Protein AF-A0A7X8IMN9-F1 (afdb_monomer_lite)

Sequence (110 aa):
MFNEENTVEEMIIKTLVNNDWKYIKAEDLPRQYSDVMVEPFVKEALIRLNPEIAEEPSRADEVIYKLRTLILSAQSHNIITQNETFKKLVFEENSFPFGKGGRMIPIRFF

Foldseek 3Di:
DDDVVVVVVVVVVVVVVVVVDDDDDPVRQCDDPPQPDSLVVQLVLQLVQDVLCVVPSVVSVVLVVVLRVLSVPDDPVPVVVSVVVNCCCQPPVQWFLSDPPRDTDHGDRD

pLDDT: mean 93.63, std 8.81, range [47.53, 98.56]

Secondary structure (DSSP, 8-state):
---HHHHHHHHHHHHHHTTT-----GGGSSS-TT-SS-HHHHHHHHHHH-HHHHHSTTHHHHHHHHHHHHHHT--GGGHHHHHHHHHIIIIIS-EEEEETTTEEEEPP--

Structure (mmCIF, N/CA/C/O backbone):
data_AF-A0A7X8IMN9-F1
#
_entry.id   AF-A0A7X8IMN9-F1
#
loop_
_atom_site.group_PDB
_atom_site.id
_atom_site.type_symbol
_atom_site.label_atom_id
_atom_site.label_alt_id
_atom_site.label_comp_id
_atom_site.label_asym_id
_atom_site.label_entity_id
_atom_site.label_seq_id
_atom_site.pdbx_PDB_ins_code
_atom_site.Cartn_x
_atom_site.Cartn_y
_atom_site.Cartn_z
_atom_site.occupancy
_atom_site.B_iso_or_equiv
_atom_site.auth_seq_id
_atom_site.auth_comp_id
_atom_site.auth_asym_id
_atom_site.auth_atom_id
_atom_site.pdbx_PDB_model_num
ATOM 1 N N . MET A 1 1 ? 15.505 -6.015 -31.359 1.00 50.53 1 MET A N 1
ATOM 2 C CA . MET A 1 1 ? 16.887 -5.492 -31.408 1.00 50.53 1 MET A CA 1
ATOM 3 C C . MET A 1 1 ? 17.576 -6.014 -30.157 1.00 50.53 1 MET A C 1
ATOM 5 O O . MET A 1 1 ? 17.016 -5.821 -29.089 1.00 50.53 1 MET A O 1
ATOM 9 N N . PHE A 1 2 ? 18.665 -6.777 -30.277 1.00 47.53 2 PHE A N 1
ATOM 10 C CA . PHE A 1 2 ? 19.405 -7.292 -29.115 1.00 47.53 2 PHE A CA 1
ATOM 11 C C . PHE A 1 2 ? 20.157 -6.135 -28.439 1.00 47.53 2 PHE A C 1
ATOM 13 O O . PHE A 1 2 ? 20.881 -5.416 -29.125 1.00 47.53 2 PHE A O 1
ATOM 20 N N . ASN A 1 3 ? 19.996 -5.960 -27.128 1.00 66.62 3 ASN A N 1
ATOM 21 C CA . ASN A 1 3 ? 20.890 -5.169 -26.279 1.00 66.62 3 ASN A CA 1
ATOM 22 C C . ASN A 1 3 ? 21.129 -5.947 -24.969 1.00 66.62 3 ASN A C 1
ATOM 24 O O . ASN A 1 3 ? 20.317 -6.792 -24.591 1.00 66.62 3 ASN A O 1
ATOM 28 N N . GLU A 1 4 ? 22.265 -5.713 -24.309 1.00 62.53 4 GLU A N 1
ATOM 29 C CA . GLU A 1 4 ? 22.649 -6.466 -23.105 1.00 62.53 4 GLU A CA 1
ATOM 30 C C . GLU A 1 4 ? 21.663 -6.247 -21.943 1.00 62.53 4 GLU A C 1
ATOM 32 O O . GLU A 1 4 ? 21.369 -7.196 -21.213 1.00 62.53 4 GLU A O 1
ATOM 37 N N . GLU A 1 5 ? 21.081 -5.047 -21.841 1.00 62.50 5 GLU A N 1
ATOM 38 C CA . GLU A 1 5 ? 20.078 -4.673 -20.833 1.00 62.50 5 GLU A CA 1
ATOM 39 C C . GLU A 1 5 ? 18.810 -5.540 -20.903 1.00 62.50 5 GLU A C 1
ATOM 41 O O . GLU A 1 5 ? 18.404 -6.084 -19.874 1.00 62.50 5 GLU A O 1
ATOM 46 N N . ASN A 1 6 ? 18.248 -5.779 -22.099 1.00 67.38 6 ASN A N 1
ATOM 47 C CA . ASN A 1 6 ? 17.087 -6.664 -22.266 1.00 67.38 6 ASN A CA 1
ATOM 48 C C . ASN A 1 6 ? 17.417 -8.098 -21.826 1.00 67.38 6 ASN A C 1
ATOM 50 O O . ASN A 1 6 ? 16.573 -8.788 -21.262 1.00 67.38 6 ASN A O 1
ATOM 54 N N . THR A 1 7 ? 18.655 -8.558 -22.033 1.00 82.25 7 THR A N 1
ATOM 55 C CA . THR A 1 7 ? 19.078 -9.907 -21.618 1.00 82.25 7 THR A CA 1
ATOM 56 C C . THR A 1 7 ? 19.127 -10.070 -20.100 1.00 82.25 7 THR A C 1
ATOM 58 O O . THR A 1 7 ? 18.736 -11.122 -19.592 1.00 82.25 7 THR A O 1
ATOM 61 N N . VAL A 1 8 ? 19.595 -9.053 -19.366 1.00 89.75 8 VAL A N 1
ATOM 62 C CA . VAL A 1 8 ? 19.648 -9.097 -17.895 1.00 89.75 8 VAL A CA 1
ATOM 63 C C . VAL A 1 8 ? 18.247 -8.972 -17.302 1.00 89.75 8 VAL A C 1
ATOM 65 O O . VAL A 1 8 ? 17.897 -9.754 -16.417 1.00 89.75 8 VAL A O 1
ATOM 68 N N . GLU A 1 9 ? 17.428 -8.049 -17.814 1.00 90.38 9 GLU A N 1
ATOM 69 C CA . GLU A 1 9 ? 16.033 -7.899 -17.388 1.00 90.38 9 GLU A CA 1
ATOM 70 C C . GLU A 1 9 ? 15.255 -9.206 -17.591 1.00 90.38 9 GLU A C 1
ATOM 72 O O . GLU A 1 9 ? 14.645 -9.722 -16.651 1.00 90.38 9 GLU A O 1
ATOM 77 N N . GLU A 1 10 ? 15.343 -9.808 -18.780 1.00 91.00 10 GLU A N 1
ATOM 78 C CA . GLU A 1 10 ? 14.697 -11.087 -19.067 1.00 91.00 10 GLU A CA 1
ATOM 79 C C . GLU A 1 10 ? 15.174 -12.207 -18.138 1.00 91.00 10 GLU A C 1
ATOM 81 O O . GLU A 1 10 ? 14.368 -13.044 -17.725 1.00 91.00 10 GLU A O 1
ATOM 86 N N . MET A 1 11 ? 16.469 -12.250 -17.811 1.00 94.06 11 MET A N 1
ATOM 87 C CA . MET A 1 11 ? 17.017 -13.239 -16.881 1.00 94.06 11 MET A CA 1
ATOM 88 C C . MET A 1 11 ? 16.433 -13.062 -15.474 1.00 94.06 11 MET A C 1
ATOM 90 O O . MET A 1 11 ? 16.046 -14.052 -14.846 1.00 94.06 11 MET A O 1
ATOM 94 N N . ILE A 1 12 ? 16.330 -11.823 -14.984 1.00 94.75 12 ILE A N 1
ATOM 95 C CA . ILE A 1 12 ? 15.741 -11.515 -13.673 1.00 94.75 12 ILE A CA 1
ATOM 96 C C . ILE A 1 12 ? 14.257 -11.887 -13.660 1.00 94.75 12 ILE A C 1
ATOM 98 O O . ILE A 1 12 ? 13.822 -12.599 -12.754 1.00 94.75 12 ILE A O 1
ATOM 102 N N . ILE A 1 13 ? 13.495 -11.483 -14.682 1.00 95.19 13 ILE A N 1
ATOM 103 C CA . ILE A 1 13 ? 12.069 -11.816 -14.801 1.00 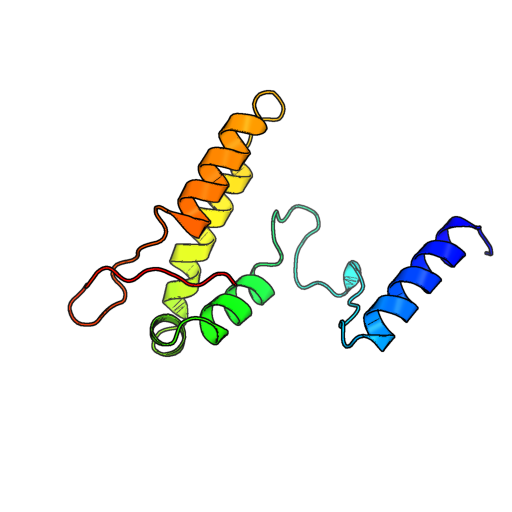95.19 13 ILE A CA 1
ATOM 104 C C . ILE A 1 13 ? 11.880 -13.332 -14.795 1.00 95.19 13 ILE A C 1
ATOM 106 O O . ILE A 1 13 ? 11.100 -13.842 -13.995 1.00 95.19 13 ILE A O 1
ATOM 110 N N . LYS A 1 14 ? 12.621 -14.069 -15.634 1.00 95.94 14 LYS A N 1
ATOM 111 C CA . LYS A 1 14 ? 12.546 -15.539 -15.692 1.00 95.94 14 LYS A CA 1
ATOM 112 C C . LYS A 1 14 ? 12.877 -16.168 -14.339 1.00 95.94 14 LYS A C 1
ATOM 114 O O . LYS A 1 14 ? 12.189 -17.089 -13.914 1.00 95.94 14 LYS A O 1
ATOM 119 N N . THR A 1 15 ? 13.890 -15.653 -13.643 1.00 97.00 15 THR A N 1
ATOM 120 C CA . THR A 1 15 ? 14.276 -16.148 -12.314 1.00 97.00 15 THR A CA 1
ATOM 121 C C . THR A 1 15 ? 13.156 -15.945 -11.295 1.00 97.00 15 THR A C 1
ATOM 123 O O . THR A 1 15 ? 12.817 -16.883 -10.581 1.00 97.00 15 THR A O 1
ATOM 126 N N . LEU A 1 16 ? 12.543 -14.760 -11.246 1.00 97.31 16 LEU A N 1
ATOM 127 C CA . LEU A 1 16 ? 11.441 -14.463 -10.327 1.00 97.31 16 LEU A CA 1
ATOM 128 C C . LEU A 1 16 ? 10.183 -15.275 -10.666 1.00 97.31 16 LEU A C 1
ATOM 130 O O . LEU A 1 16 ? 9.576 -15.852 -9.768 1.00 97.31 16 LEU A O 1
ATOM 134 N N . VAL A 1 17 ? 9.829 -15.390 -11.949 1.00 97.06 17 VAL A N 1
ATOM 135 C CA . VAL A 1 17 ? 8.679 -16.191 -12.407 1.00 97.06 17 VAL A CA 1
ATOM 136 C C . VAL A 1 17 ? 8.847 -17.669 -12.057 1.00 97.06 17 VAL A C 1
ATOM 138 O O . VAL A 1 17 ? 7.895 -18.301 -11.609 1.00 97.06 17 VAL A O 1
ATOM 141 N N . ASN A 1 18 ? 10.065 -18.208 -12.165 1.00 97.31 18 ASN A N 1
ATOM 142 C CA . ASN A 1 18 ? 10.375 -19.572 -11.726 1.00 97.31 18 ASN A CA 1
ATOM 143 C C . ASN A 1 18 ? 10.305 -19.759 -10.196 1.00 97.31 18 ASN A C 1
ATOM 145 O O . ASN A 1 18 ? 10.373 -20.891 -9.728 1.00 97.31 18 ASN A O 1
ATOM 149 N N . ASN A 1 19 ? 10.186 -18.671 -9.428 1.00 97.62 19 ASN A N 1
ATOM 150 C CA . ASN A 1 19 ? 9.977 -18.654 -7.977 1.00 97.62 19 ASN A CA 1
ATOM 151 C C . ASN A 1 19 ? 8.591 -18.077 -7.618 1.00 97.62 19 ASN A C 1
ATOM 153 O O . ASN A 1 19 ? 8.451 -17.358 -6.629 1.00 97.62 19 ASN A O 1
ATOM 157 N N . ASP A 1 20 ? 7.583 -18.351 -8.451 1.00 97.06 20 ASP A N 1
ATOM 158 C CA . ASP A 1 20 ? 6.166 -18.013 -8.241 1.00 97.06 20 ASP A CA 1
ATOM 159 C C . ASP A 1 20 ? 5.822 -16.510 -8.217 1.00 97.06 20 ASP A C 1
ATOM 161 O O . ASP A 1 20 ? 4.712 -16.118 -7.844 1.00 97.06 20 ASP A O 1
ATOM 165 N N . TRP A 1 21 ? 6.727 -15.639 -8.675 1.00 97.00 21 TRP A N 1
ATOM 166 C CA . TRP A 1 21 ? 6.390 -14.232 -8.885 1.00 97.00 21 TRP A CA 1
ATOM 167 C C . TRP A 1 21 ? 5.598 -14.047 -10.176 1.00 97.00 21 TRP A C 1
ATOM 169 O O . TRP A 1 21 ? 5.972 -14.518 -11.249 1.00 97.00 21 TRP A O 1
ATOM 179 N N . LYS A 1 22 ? 4.523 -13.265 -10.105 1.00 95.12 22 LYS A N 1
ATOM 180 C CA . LYS A 1 22 ? 3.773 -12.852 -11.291 1.00 95.12 22 LYS A CA 1
ATOM 181 C C . LYS A 1 22 ? 4.406 -11.604 -11.901 1.00 95.12 22 LYS A C 1
ATOM 183 O O . LYS A 1 22 ? 4.347 -10.529 -11.309 1.00 95.12 22 LYS A O 1
ATOM 188 N N . TYR A 1 23 ? 4.952 -11.731 -13.106 1.00 95.06 23 TYR A N 1
ATOM 189 C CA . TYR A 1 23 ? 5.360 -10.576 -13.904 1.00 95.06 23 TYR A CA 1
ATOM 190 C C . TYR A 1 23 ? 4.142 -9.912 -14.563 1.00 95.06 23 TYR A C 1
ATOM 192 O O . TYR A 1 23 ? 3.276 -10.593 -15.116 1.00 95.06 23 TYR A O 1
ATOM 200 N N . ILE A 1 24 ? 4.080 -8.582 -14.498 1.00 95.06 24 ILE A N 1
ATOM 201 C CA . ILE A 1 24 ? 3.067 -7.745 -15.147 1.00 95.06 24 ILE A CA 1
ATOM 202 C C . ILE A 1 24 ? 3.822 -6.606 -15.826 1.00 95.06 24 ILE A C 1
ATOM 204 O O . ILE A 1 24 ? 4.660 -5.966 -15.186 1.00 95.06 24 ILE A O 1
ATOM 208 N N . LYS A 1 25 ? 3.553 -6.365 -17.110 1.00 93.25 25 LYS A N 1
ATOM 209 C CA . LYS A 1 25 ? 4.199 -5.270 -17.836 1.00 93.25 25 LYS A CA 1
ATOM 210 C C . LYS A 1 25 ? 3.706 -3.920 -17.331 1.00 93.25 25 LYS A C 1
ATOM 212 O O . LYS A 1 25 ? 2.600 -3.819 -16.803 1.00 93.25 25 LYS A O 1
ATOM 217 N N . ALA A 1 26 ? 4.506 -2.874 -17.516 1.00 91.81 26 ALA A N 1
ATOM 218 C CA . ALA A 1 26 ? 4.163 -1.537 -17.039 1.00 91.81 26 ALA A CA 1
ATOM 219 C C . ALA A 1 26 ? 2.840 -1.027 -17.636 1.00 91.81 26 ALA A C 1
ATOM 221 O O . ALA A 1 26 ? 2.042 -0.435 -16.915 1.00 91.81 26 ALA A O 1
ATOM 222 N N . GLU A 1 27 ? 2.601 -1.302 -18.919 1.00 93.38 27 GLU A N 1
ATOM 223 C CA . GLU A 1 27 ? 1.381 -0.964 -19.657 1.00 93.38 27 GLU A CA 1
ATOM 224 C C . GLU A 1 27 ? 0.135 -1.746 -19.211 1.00 93.38 27 GLU A C 1
ATOM 226 O O . GLU A 1 27 ? -0.983 -1.278 -19.417 1.00 93.38 27 GLU A O 1
ATOM 231 N N . ASP A 1 28 ? 0.324 -2.904 -18.571 1.00 95.56 28 ASP A N 1
ATOM 232 C CA . ASP A 1 28 ? -0.756 -3.764 -18.078 1.00 95.56 28 ASP A CA 1
ATOM 233 C C . ASP A 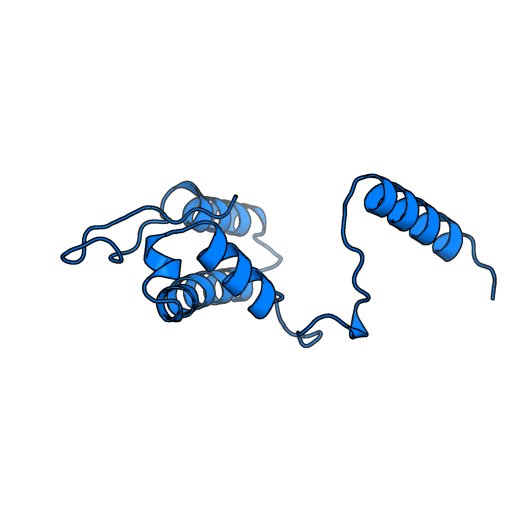1 28 ? -1.097 -3.480 -16.602 1.00 95.56 28 ASP A C 1
ATOM 235 O O . ASP A 1 28 ? -2.044 -4.051 -16.051 1.00 95.56 28 ASP A O 1
ATOM 239 N N . LEU A 1 29 ? -0.328 -2.617 -15.924 1.00 96.38 29 LEU A N 1
ATOM 240 C CA . LEU A 1 29 ? -0.638 -2.203 -14.559 1.00 96.38 29 LEU A CA 1
ATOM 241 C C . LEU A 1 29 ? -1.858 -1.269 -14.564 1.00 96.38 29 LEU A C 1
ATOM 243 O O . LEU A 1 29 ? -1.872 -0.292 -15.312 1.00 96.38 29 LEU A O 1
ATOM 247 N N . PRO A 1 30 ? -2.854 -1.481 -13.683 1.00 96.50 30 PRO A N 1
ATOM 248 C CA . PRO A 1 30 ? -4.038 -0.629 -13.602 1.00 96.50 30 PRO A CA 1
ATOM 249 C C . PRO A 1 30 ? -3.733 0.673 -12.839 1.00 96.50 30 PRO A C 1
ATOM 251 O O . PRO A 1 30 ? -4.305 0.941 -11.783 1.00 96.50 30 PRO A O 1
ATOM 254 N N . ARG A 1 31 ? -2.784 1.462 -13.349 1.00 95.44 31 ARG A N 1
ATOM 255 C CA . ARG A 1 31 ? -2.402 2.782 -12.839 1.00 95.44 31 ARG A CA 1
ATOM 256 C C . ARG A 1 31 ? -1.901 3.677 -13.966 1.00 95.44 31 ARG A C 1
ATOM 258 O O . ARG A 1 31 ? -1.413 3.198 -14.986 1.00 95.44 31 ARG A O 1
ATOM 265 N N . GLN A 1 32 ? -1.946 4.981 -13.753 1.00 95.25 32 GLN A N 1
ATOM 266 C CA . GLN A 1 32 ? -1.237 5.945 -14.581 1.00 95.25 32 GLN A CA 1
ATOM 267 C C . GLN A 1 32 ? 0.236 6.033 -14.163 1.00 95.25 32 GLN A C 1
ATOM 269 O O . GLN A 1 32 ? 0.612 5.739 -13.026 1.00 95.25 32 GLN A O 1
ATOM 274 N N . TYR A 1 33 ? 1.098 6.489 -15.076 1.00 92.00 33 TYR A N 1
ATOM 275 C CA . TYR A 1 33 ? 2.516 6.705 -14.765 1.00 92.00 33 TYR A CA 1
ATOM 276 C C . TYR A 1 33 ? 2.742 7.773 -13.686 1.00 92.00 33 TYR A C 1
ATOM 278 O O . TYR A 1 33 ? 3.756 7.721 -12.995 1.00 92.00 33 TYR A O 1
ATOM 286 N N . SER A 1 34 ? 1.799 8.706 -13.525 1.00 92.25 34 SER A N 1
ATOM 287 C CA . SER A 1 34 ? 1.796 9.725 -12.471 1.00 92.25 34 SER A CA 1
ATOM 288 C C . SER A 1 34 ? 1.343 9.209 -11.106 1.00 92.25 34 SER A C 1
ATOM 290 O O . SER A 1 34 ? 1.548 9.898 -10.108 1.00 92.25 34 SER A O 1
ATOM 292 N N . ASP A 1 35 ? 0.720 8.030 -11.042 1.00 94.50 35 ASP A N 1
ATOM 293 C CA . ASP A 1 35 ? 0.222 7.488 -9.783 1.00 94.50 35 ASP A CA 1
ATOM 294 C C . ASP A 1 35 ? 1.383 6.980 -8.930 1.00 94.50 35 ASP A C 1
ATOM 296 O O . ASP A 1 35 ? 2.267 6.257 -9.399 1.00 94.50 35 ASP A O 1
ATOM 300 N N . VAL A 1 36 ? 1.343 7.318 -7.643 1.00 94.25 36 VAL A N 1
ATOM 301 C CA . VAL A 1 36 ? 2.379 6.946 -6.668 1.00 94.25 36 VAL A CA 1
ATOM 302 C C . VAL A 1 36 ? 2.313 5.479 -6.235 1.00 94.25 36 VAL A C 1
ATOM 304 O O . VAL A 1 36 ? 3.242 4.977 -5.608 1.00 94.25 36 VAL A O 1
ATOM 307 N N . MET A 1 37 ? 1.217 4.783 -6.546 1.00 96.12 37 MET A N 1
ATOM 308 C CA . MET A 1 37 ? 0.996 3.378 -6.208 1.00 96.12 37 MET A CA 1
ATOM 309 C C . MET A 1 37 ? -0.002 2.735 -7.181 1.00 96.12 37 MET A C 1
ATOM 311 O O . MET A 1 37 ? -0.819 3.422 -7.789 1.00 96.12 37 MET A O 1
ATOM 315 N N . VAL A 1 38 ? 0.030 1.405 -7.308 1.00 97.38 38 VAL A N 1
ATOM 316 C CA . VAL A 1 38 ? -1.016 0.649 -8.019 1.00 97.38 38 VAL A CA 1
ATOM 317 C C . VAL A 1 38 ? -2.182 0.427 -7.052 1.00 97.38 38 VAL A C 1
ATOM 319 O O . VAL A 1 38 ? -2.291 -0.628 -6.428 1.00 97.38 38 VAL A O 1
ATOM 322 N N . GLU A 1 39 ? -3.025 1.441 -6.863 1.00 97.19 39 GLU A N 1
ATOM 323 C CA . GLU A 1 39 ? -4.082 1.420 -5.839 1.00 97.19 39 GLU A CA 1
ATOM 324 C C . GLU A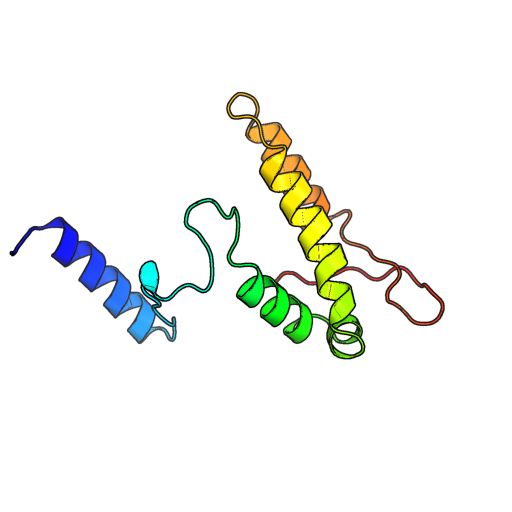 1 39 ? -5.014 0.206 -5.889 1.00 97.19 39 GLU A C 1
ATOM 326 O O . GLU A 1 39 ? -5.299 -0.332 -4.816 1.00 97.19 39 GLU A O 1
ATOM 331 N N . PRO A 1 40 ? -5.440 -0.297 -7.068 1.00 97.38 40 PRO A N 1
ATOM 332 C CA . PRO A 1 40 ? -6.250 -1.511 -7.123 1.00 97.38 40 PRO A CA 1
ATOM 333 C C . PRO A 1 40 ? -5.564 -2.708 -6.451 1.00 97.38 40 PRO A C 1
ATOM 335 O O . PRO A 1 40 ? -6.193 -3.415 -5.668 1.00 97.38 40 PRO A O 1
ATOM 338 N N . PHE A 1 41 ? -4.254 -2.883 -6.655 1.00 97.50 41 PHE A N 1
ATOM 339 C CA . PHE A 1 41 ? -3.500 -3.979 -6.035 1.00 97.50 41 PHE A CA 1
ATOM 340 C C . PHE A 1 41 ? -3.324 -3.773 -4.531 1.00 97.50 41 PHE A C 1
ATOM 342 O O . PHE A 1 41 ? -3.401 -4.731 -3.763 1.00 97.50 41 PHE A O 1
ATOM 349 N N . VAL A 1 42 ? -3.121 -2.527 -4.089 1.00 97.56 42 VAL A N 1
ATOM 350 C CA . VAL A 1 42 ? -3.057 -2.205 -2.656 1.00 97.56 42 VAL A CA 1
ATOM 351 C C . VAL A 1 42 ? -4.399 -2.513 -1.989 1.00 97.56 42 VAL A C 1
ATOM 353 O O . VAL A 1 42 ? -4.422 -3.142 -0.933 1.00 97.56 42 VAL A O 1
ATOM 356 N N . LYS A 1 43 ? -5.520 -2.145 -2.620 1.00 98.38 43 LYS A N 1
ATOM 357 C CA . LYS A 1 43 ? -6.871 -2.431 -2.122 1.00 98.38 43 LYS A CA 1
ATOM 358 C C . LYS A 1 43 ? -7.124 -3.930 -1.999 1.00 98.38 43 LYS A C 1
ATOM 360 O O . LYS A 1 43 ? -7.552 -4.389 -0.941 1.00 98.38 43 LYS A O 1
ATOM 365 N N . GLU A 1 44 ? -6.810 -4.695 -3.041 1.00 98.25 44 GLU A N 1
ATOM 366 C CA . GLU A 1 44 ? -6.923 -6.157 -3.030 1.00 98.25 44 GLU A CA 1
ATOM 367 C C . GLU A 1 44 ? -6.066 -6.792 -1.925 1.00 98.25 44 GLU A C 1
ATOM 369 O O . GLU A 1 44 ? -6.534 -7.675 -1.201 1.00 98.25 44 GLU A O 1
ATOM 374 N N . ALA A 1 45 ? -4.829 -6.321 -1.740 1.00 98.19 45 ALA A N 1
ATOM 375 C CA . ALA A 1 45 ? -3.953 -6.797 -0.674 1.00 98.19 45 ALA A CA 1
ATOM 376 C C . ALA A 1 45 ? -4.507 -6.467 0.720 1.00 98.19 45 ALA A C 1
ATOM 378 O O . ALA A 1 45 ? -4.532 -7.342 1.584 1.00 98.19 45 ALA A O 1
ATOM 379 N N . LEU A 1 46 ? -5.004 -5.246 0.934 1.00 98.50 46 LEU A N 1
ATOM 380 C CA . LEU A 1 46 ? -5.601 -4.829 2.204 1.00 98.50 46 LEU A CA 1
ATOM 381 C C . LEU A 1 46 ? -6.823 -5.674 2.564 1.00 98.50 46 LEU A C 1
ATOM 383 O O . LEU A 1 46 ? -6.918 -6.132 3.701 1.00 98.50 46 LEU A O 1
ATOM 387 N N . ILE A 1 47 ? -7.711 -5.928 1.598 1.00 98.56 47 ILE A N 1
ATOM 388 C CA . ILE A 1 47 ? -8.870 -6.816 1.764 1.00 98.56 47 ILE A CA 1
ATOM 389 C C . ILE A 1 47 ? -8.408 -8.226 2.149 1.00 98.56 47 ILE A C 1
ATOM 391 O O . ILE A 1 47 ? -8.915 -8.807 3.103 1.00 98.56 47 ILE A O 1
ATOM 395 N N . ARG A 1 48 ? -7.414 -8.773 1.440 1.00 98.38 48 ARG A N 1
ATOM 396 C CA . ARG A 1 48 ? -6.903 -10.130 1.681 1.00 98.38 48 ARG A CA 1
ATOM 397 C C . ARG A 1 48 ? -6.257 -10.294 3.059 1.00 98.38 48 ARG A C 1
ATOM 399 O O . ARG A 1 48 ? -6.370 -11.361 3.655 1.00 98.38 48 ARG A O 1
ATOM 406 N N . LEU A 1 49 ? -5.548 -9.276 3.539 1.00 98.19 49 LEU A N 1
ATOM 407 C CA . LEU A 1 49 ? -4.763 -9.346 4.775 1.00 98.19 49 LEU A CA 1
ATOM 408 C C . LEU A 1 49 ? -5.569 -8.992 6.035 1.00 98.19 49 LEU A C 1
ATOM 410 O O . LEU A 1 49 ? -5.136 -9.328 7.137 1.00 98.19 49 LEU A O 1
ATOM 414 N N . ASN A 1 50 ? -6.721 -8.326 5.896 1.00 98.25 50 ASN A N 1
ATOM 415 C CA . ASN A 1 50 ? -7.475 -7.764 7.019 1.00 98.25 50 ASN A CA 1
ATOM 416 C C . ASN A 1 50 ? -8.955 -8.183 6.957 1.00 98.25 50 ASN A C 1
ATOM 418 O O . ASN A 1 50 ? -9.705 -7.616 6.158 1.00 98.25 50 ASN A O 1
ATOM 422 N N . PRO A 1 51 ? -9.414 -9.119 7.812 1.00 97.38 51 PRO A N 1
ATOM 423 C CA . PRO A 1 51 ? -10.804 -9.584 7.826 1.00 97.38 51 PRO A CA 1
ATOM 424 C C . PRO A 1 51 ? -11.832 -8.456 7.958 1.00 97.38 51 PRO A C 1
ATOM 426 O O . PRO A 1 51 ? -12.854 -8.460 7.283 1.00 97.38 51 PRO A O 1
ATOM 429 N N . GLU A 1 52 ? -11.542 -7.442 8.767 1.00 97.75 52 GLU A N 1
ATOM 430 C CA . GLU A 1 52 ? -12.431 -6.303 8.973 1.00 97.75 52 GLU A CA 1
ATOM 431 C C . GLU A 1 52 ? -12.522 -5.398 7.738 1.00 97.75 52 GLU A C 1
ATOM 433 O O . GLU A 1 52 ? -13.540 -4.739 7.540 1.00 97.75 52 GLU A O 1
ATOM 438 N N . ILE A 1 53 ? -11.497 -5.365 6.882 1.00 98.31 53 ILE A N 1
ATOM 439 C CA . ILE A 1 53 ? -11.593 -4.706 5.572 1.00 98.31 53 ILE A CA 1
ATOM 440 C C . ILE A 1 53 ? -12.345 -5.612 4.588 1.00 98.31 53 ILE A C 1
ATOM 442 O O . ILE A 1 53 ? -13.115 -5.108 3.781 1.00 98.31 53 ILE A O 1
ATOM 446 N N . ALA A 1 54 ? -12.189 -6.936 4.665 1.00 98.25 54 ALA A N 1
ATOM 447 C CA . ALA A 1 54 ? -12.959 -7.860 3.831 1.00 98.25 54 ALA A CA 1
ATOM 448 C C . ALA A 1 54 ? -14.474 -7.799 4.101 1.00 98.25 54 ALA A C 1
ATOM 450 O O . ALA A 1 54 ? -15.258 -7.921 3.163 1.00 98.25 54 ALA A O 1
ATOM 451 N N . GLU A 1 55 ? -14.883 -7.574 5.354 1.00 97.56 55 GLU A N 1
ATOM 452 C CA . GLU A 1 55 ? -16.288 -7.356 5.728 1.00 97.56 55 GLU A CA 1
ATOM 453 C C . GLU A 1 55 ? -16.878 -6.074 5.111 1.00 97.56 55 GLU A C 1
ATOM 455 O O . GLU A 1 55 ? -18.054 -6.055 4.761 1.00 97.56 55 GLU A O 1
ATOM 460 N N . GLU A 1 56 ? -16.076 -5.015 4.966 1.00 97.81 56 GLU A N 1
ATOM 461 C CA . GLU A 1 56 ? -16.490 -3.725 4.395 1.00 97.81 56 GLU A CA 1
ATOM 462 C C . GLU A 1 56 ? -15.347 -3.146 3.532 1.00 97.81 56 GLU A C 1
ATOM 464 O O . GLU A 1 56 ? -14.536 -2.348 4.020 1.00 97.81 56 GLU A O 1
ATOM 469 N N . PRO A 1 57 ? -15.250 -3.538 2.242 1.00 98.06 57 PRO A N 1
ATOM 470 C CA . PRO A 1 57 ? -14.115 -3.204 1.372 1.00 98.06 57 PRO A CA 1
ATOM 471 C C . PRO A 1 57 ? -13.857 -1.709 1.161 1.00 98.06 57 PRO A C 1
ATOM 473 O O . PRO A 1 57 ? -12.748 -1.325 0.782 1.00 98.06 57 PRO A O 1
ATOM 476 N N . SER A 1 58 ? -14.853 -0.853 1.408 1.00 97.75 58 SER A N 1
ATOM 477 C CA . SER A 1 58 ? -14.698 0.607 1.361 1.00 97.75 58 SER A CA 1
ATOM 478 C C . SER A 1 58 ? -13.714 1.133 2.418 1.00 97.75 58 SER A C 1
ATOM 480 O O . SER A 1 58 ? -13.070 2.159 2.211 1.00 97.75 58 SER A O 1
ATOM 482 N N . ARG A 1 59 ? -13.486 0.392 3.513 1.00 98.19 59 ARG A N 1
ATOM 483 C CA . ARG A 1 59 ? -12.481 0.722 4.542 1.00 98.19 59 ARG A CA 1
ATOM 484 C C . ARG A 1 59 ? -11.059 0.796 3.990 1.00 98.19 59 ARG A C 1
ATOM 486 O O . ARG A 1 59 ? -10.240 1.560 4.499 1.00 98.19 59 ARG A O 1
ATOM 493 N N . ALA A 1 60 ? -10.760 0.039 2.932 1.00 98.44 60 ALA A N 1
ATOM 494 C CA . ALA A 1 60 ? -9.463 0.109 2.265 1.00 98.44 60 ALA A CA 1
ATOM 495 C C . ALA A 1 60 ? -9.196 1.502 1.675 1.00 98.44 60 ALA A C 1
ATOM 497 O O . ALA A 1 60 ? -8.048 1.942 1.657 1.00 98.44 60 ALA A O 1
ATOM 498 N N . ASP A 1 61 ? -10.240 2.216 1.240 1.00 98.12 61 ASP A N 1
ATOM 499 C CA . ASP A 1 61 ? -10.103 3.534 0.619 1.00 98.12 61 ASP A CA 1
ATOM 500 C C . ASP A 1 61 ? -9.588 4.576 1.627 1.00 98.12 61 ASP A C 1
ATOM 502 O O . ASP A 1 61 ? -8.776 5.430 1.270 1.00 98.12 61 ASP A O 1
ATOM 506 N N . GLU A 1 62 ? -9.968 4.464 2.906 1.00 97.69 62 GLU A N 1
ATOM 507 C CA . GLU A 1 62 ? -9.451 5.324 3.980 1.00 97.69 62 GLU A CA 1
ATOM 508 C C . GLU A 1 62 ? -7.956 5.075 4.242 1.00 97.69 62 GLU A C 1
ATOM 510 O O . GLU A 1 62 ? -7.168 6.017 4.381 1.00 97.69 62 GLU A O 1
ATOM 515 N N . VAL A 1 63 ? -7.543 3.804 4.266 1.00 97.94 63 VAL A N 1
ATOM 516 C CA . VAL A 1 63 ? -6.134 3.417 4.447 1.00 97.94 63 VAL A CA 1
ATOM 517 C C . VAL A 1 63 ? -5.290 3.915 3.271 1.00 97.94 63 VAL A C 1
ATOM 519 O O . VAL A 1 63 ? -4.246 4.542 3.472 1.00 97.94 63 VAL A O 1
ATOM 522 N N . ILE A 1 64 ? -5.765 3.693 2.042 1.00 98.00 64 ILE A N 1
ATOM 523 C CA . ILE A 1 64 ? -5.104 4.138 0.810 1.00 98.00 64 ILE A CA 1
ATOM 524 C C . ILE A 1 64 ? -5.012 5.660 0.770 1.00 98.00 64 ILE A C 1
ATOM 526 O O . ILE A 1 64 ? -3.963 6.194 0.418 1.00 98.00 64 ILE A O 1
ATOM 530 N N . TYR A 1 65 ? -6.057 6.379 1.184 1.00 97.31 65 TYR A N 1
ATOM 531 C CA . TYR A 1 65 ? -6.023 7.837 1.248 1.00 97.31 65 TYR A CA 1
ATOM 532 C C . TYR A 1 65 ? -4.904 8.352 2.165 1.00 97.31 65 TYR A C 1
ATOM 534 O O . TYR A 1 65 ? -4.149 9.246 1.764 1.00 97.31 65 TYR A O 1
ATOM 542 N N . LYS A 1 66 ? -4.743 7.773 3.366 1.00 96.81 66 LYS A N 1
ATOM 543 C CA . LYS A 1 66 ? -3.648 8.144 4.279 1.00 96.81 66 LYS A CA 1
ATOM 544 C C . LYS A 1 66 ? -2.274 7.824 3.687 1.00 96.81 66 LYS A C 1
ATOM 546 O O . LYS A 1 66 ? -1.398 8.686 3.713 1.00 96.81 66 LYS A O 1
ATOM 551 N N . LEU A 1 67 ? -2.099 6.632 3.109 1.00 96.88 67 LEU A N 1
ATOM 552 C CA . LEU A 1 67 ? -0.848 6.245 2.446 1.00 96.88 67 LEU A CA 1
ATOM 553 C C . LEU A 1 67 ? -0.499 7.182 1.285 1.00 96.88 67 LEU A C 1
ATOM 555 O O . LEU A 1 67 ? 0.623 7.677 1.207 1.00 96.88 67 LEU A O 1
ATOM 559 N N . ARG A 1 68 ? -1.462 7.460 0.400 1.00 97.00 68 ARG A N 1
ATOM 560 C CA . ARG A 1 68 ? -1.286 8.346 -0.755 1.00 97.00 68 ARG A CA 1
ATOM 561 C C . ARG A 1 68 ? -0.876 9.744 -0.313 1.00 97.00 68 ARG A C 1
ATOM 563 O O . ARG A 1 68 ? 0.085 10.290 -0.844 1.00 97.00 68 ARG A O 1
ATOM 570 N N . THR A 1 69 ? -1.582 10.299 0.671 1.00 95.88 69 THR A N 1
ATOM 571 C CA . THR A 1 69 ? -1.286 11.629 1.220 1.00 95.88 69 THR A CA 1
ATOM 572 C C . THR A 1 69 ? 0.138 11.690 1.759 1.00 95.88 69 THR A C 1
ATOM 574 O O . THR A 1 69 ? 0.864 12.638 1.467 1.00 95.88 69 THR A O 1
ATOM 577 N N . LEU A 1 70 ? 0.566 10.656 2.489 1.00 95.38 70 LEU A N 1
ATOM 578 C CA . LEU A 1 70 ? 1.918 10.595 3.026 1.00 95.38 70 LEU A CA 1
ATOM 579 C C . LEU A 1 70 ? 2.976 10.541 1.917 1.00 95.38 70 LEU A C 1
ATOM 581 O O . LEU A 1 70 ? 3.910 11.338 1.934 1.00 95.38 70 LEU A O 1
ATOM 585 N N . ILE A 1 71 ? 2.812 9.659 0.928 1.00 94.69 71 ILE A N 1
ATOM 586 C CA . ILE A 1 71 ? 3.779 9.521 -0.170 1.00 94.69 71 ILE A CA 1
ATOM 587 C C . ILE A 1 71 ? 3.865 10.811 -0.994 1.00 94.69 71 ILE A C 1
ATOM 589 O O . ILE A 1 71 ? 4.963 11.262 -1.310 1.00 94.69 71 ILE A O 1
ATOM 593 N N . LEU A 1 72 ? 2.728 11.450 -1.289 1.00 94.25 72 LEU A N 1
ATOM 594 C CA . LEU A 1 72 ? 2.693 12.728 -2.009 1.00 94.25 72 LEU A CA 1
ATOM 595 C C . LEU A 1 72 ? 3.314 13.887 -1.216 1.00 94.25 72 LEU A C 1
ATOM 597 O O . LEU A 1 72 ? 3.754 14.864 -1.816 1.00 94.25 72 LEU A O 1
ATOM 601 N N . SER A 1 73 ? 3.363 13.796 0.116 1.00 92.31 73 SER A N 1
ATOM 602 C CA . SER A 1 73 ? 3.993 14.814 0.967 1.00 92.31 73 SER A CA 1
ATOM 603 C C . SER A 1 73 ? 5.524 14.723 1.015 1.00 92.31 73 SER A C 1
ATOM 605 O O . SER A 1 73 ? 6.177 15.614 1.567 1.00 92.31 73 SER A O 1
ATOM 607 N N . ALA A 1 74 ? 6.110 13.664 0.443 1.00 92.06 74 ALA A N 1
ATOM 608 C CA . ALA A 1 74 ? 7.542 13.432 0.499 1.00 92.06 74 ALA A CA 1
ATOM 609 C C . ALA A 1 74 ? 8.333 14.507 -0.263 1.00 92.06 74 ALA A C 1
ATOM 611 O O . ALA A 1 74 ? 8.090 14.791 -1.434 1.00 92.06 74 ALA A O 1
ATOM 612 N N . GLN A 1 75 ? 9.334 15.081 0.407 1.00 88.38 75 GLN A N 1
ATOM 613 C CA . GLN A 1 75 ? 10.247 16.071 -0.165 1.00 88.38 75 GLN A CA 1
ATOM 614 C C . GLN A 1 75 ? 11.637 15.460 -0.353 1.00 88.38 75 GLN A C 1
ATOM 616 O O . GLN A 1 75 ? 12.184 14.834 0.560 1.00 88.38 75 GLN A O 1
ATOM 6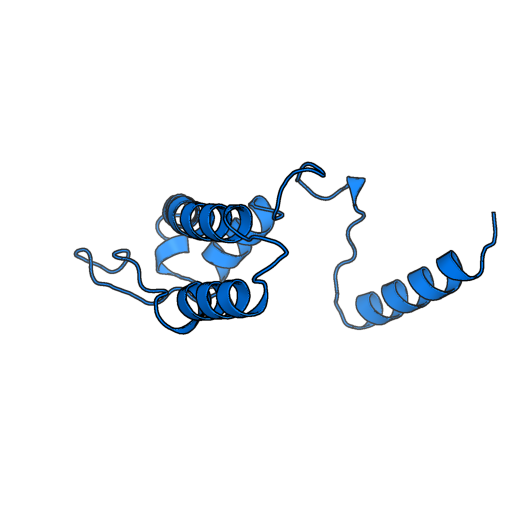21 N N . SER A 1 76 ? 12.239 15.682 -1.523 1.00 85.81 76 SER A N 1
ATOM 622 C CA . SER A 1 76 ? 13.512 15.065 -1.928 1.00 85.81 76 SER A CA 1
ATOM 623 C C . SER A 1 76 ? 14.697 15.414 -1.021 1.00 85.81 76 SER A C 1
ATOM 625 O O . SER A 1 76 ? 15.628 14.624 -0.893 1.00 85.81 76 SER A O 1
ATOM 627 N N . HIS A 1 77 ? 14.662 16.561 -0.343 1.00 89.69 77 HIS A N 1
ATOM 628 C CA . HIS A 1 77 ? 15.730 17.012 0.550 1.00 89.69 77 HIS A CA 1
ATOM 629 C C . HIS A 1 77 ? 15.609 16.485 1.995 1.00 89.69 77 HIS A C 1
ATOM 631 O O . HIS A 1 77 ? 16.420 16.858 2.839 1.00 89.69 77 HIS A O 1
ATOM 637 N N . ASN A 1 78 ? 14.615 15.641 2.317 1.00 90.88 78 ASN A N 1
ATOM 638 C CA . ASN A 1 78 ? 14.453 15.073 3.665 1.00 90.88 78 ASN A CA 1
ATOM 639 C C . ASN A 1 78 ? 13.938 13.617 3.669 1.00 90.88 78 ASN A C 1
ATOM 641 O O . ASN A 1 78 ? 13.040 13.256 4.428 1.00 90.88 78 ASN A O 1
ATOM 645 N N . ILE A 1 79 ? 14.513 12.765 2.816 1.00 93.00 79 ILE A N 1
ATOM 646 C CA . ILE A 1 79 ? 14.067 11.371 2.620 1.00 93.00 79 ILE A CA 1
ATOM 647 C C . ILE A 1 79 ? 14.122 10.546 3.916 1.00 93.00 79 ILE A C 1
ATOM 649 O O . ILE A 1 79 ? 13.240 9.727 4.148 1.00 93.00 79 ILE A O 1
ATOM 653 N N . ILE A 1 80 ? 15.106 10.785 4.793 1.00 94.81 80 ILE A N 1
ATOM 654 C CA . ILE A 1 80 ? 15.226 10.059 6.070 1.00 94.81 80 ILE A CA 1
ATOM 655 C C . ILE A 1 80 ? 13.971 10.271 6.925 1.00 94.81 80 ILE A C 1
ATOM 657 O O . ILE A 1 80 ? 13.335 9.304 7.335 1.00 94.81 80 ILE A O 1
ATOM 661 N N . THR A 1 81 ? 13.565 11.526 7.137 1.00 94.94 81 THR A N 1
ATOM 662 C CA . THR A 1 81 ? 12.367 11.835 7.936 1.00 94.94 81 THR A CA 1
ATOM 663 C C . THR A 1 81 ? 11.094 11.297 7.277 1.00 94.94 81 THR A C 1
ATOM 665 O O . THR A 1 81 ? 10.180 10.844 7.967 1.00 94.94 81 THR A O 1
ATOM 668 N N . GLN A 1 82 ? 11.027 11.312 5.942 1.00 94.62 82 GLN A N 1
ATOM 669 C CA . GLN A 1 82 ? 9.883 10.770 5.203 1.00 94.62 82 GLN A CA 1
ATOM 670 C C . GLN A 1 82 ? 9.771 9.249 5.360 1.00 94.62 82 GLN A C 1
ATOM 672 O O . GLN A 1 82 ? 8.683 8.743 5.629 1.00 94.62 82 GLN A O 1
ATOM 677 N N . ASN A 1 83 ? 10.892 8.527 5.298 1.00 95.12 83 ASN A N 1
ATOM 678 C CA . ASN A 1 83 ? 10.921 7.085 5.531 1.00 95.12 83 ASN A CA 1
ATOM 679 C C . ASN A 1 83 ? 10.525 6.728 6.968 1.00 95.12 83 ASN A C 1
ATOM 681 O O . ASN A 1 83 ? 9.765 5.783 7.165 1.00 95.12 83 ASN A O 1
ATOM 685 N N . GLU A 1 84 ? 10.970 7.501 7.964 1.00 96.12 84 GLU A N 1
ATOM 686 C CA . GLU A 1 84 ? 10.533 7.312 9.354 1.00 96.12 84 GLU A CA 1
ATOM 687 C C . GLU A 1 84 ? 9.029 7.558 9.514 1.00 96.12 84 GLU A C 1
ATOM 689 O O . GLU A 1 84 ? 8.343 6.801 10.196 1.00 96.12 84 GLU A O 1
ATOM 694 N N . THR A 1 85 ? 8.479 8.568 8.837 1.00 95.81 85 THR A N 1
ATOM 695 C CA . THR A 1 85 ? 7.033 8.843 8.875 1.00 95.81 85 THR A CA 1
ATOM 696 C C . THR A 1 85 ? 6.237 7.723 8.199 1.00 95.81 85 THR A C 1
ATOM 698 O O . THR A 1 85 ? 5.213 7.285 8.724 1.00 95.81 85 THR A O 1
ATOM 701 N N . PHE A 1 86 ? 6.727 7.199 7.072 1.00 95.94 86 PHE A N 1
ATOM 702 C CA . PHE A 1 86 ? 6.144 6.035 6.404 1.00 95.94 86 PHE A CA 1
ATOM 703 C C . PHE A 1 86 ? 6.174 4.792 7.290 1.00 95.94 86 PHE A C 1
ATOM 705 O O . PHE A 1 86 ? 5.147 4.141 7.479 1.00 95.94 86 PHE A O 1
ATOM 712 N N . LYS A 1 87 ? 7.329 4.501 7.895 1.00 96.38 87 LYS A N 1
ATOM 713 C CA . LYS A 1 87 ? 7.495 3.394 8.838 1.00 96.38 87 LYS A CA 1
ATOM 714 C C . LYS A 1 87 ? 6.516 3.513 10.003 1.00 96.38 87 LYS A C 1
ATOM 716 O O . LYS A 1 87 ? 5.845 2.533 10.318 1.00 96.38 87 LYS A O 1
ATOM 721 N N . LYS A 1 88 ? 6.388 4.704 10.594 1.00 96.31 88 LYS A N 1
ATOM 722 C CA . LYS A 1 88 ? 5.408 4.963 11.651 1.00 96.31 88 LYS A CA 1
ATOM 723 C C . LYS A 1 88 ? 4.000 4.629 11.194 1.00 96.31 88 LYS A C 1
ATOM 725 O O . LYS A 1 88 ? 3.361 3.801 11.827 1.00 96.31 88 LYS A O 1
ATOM 730 N N . LEU A 1 89 ? 3.543 5.183 10.070 1.00 95.31 89 LEU A N 1
ATOM 731 C CA . LEU A 1 89 ? 2.187 4.935 9.573 1.00 95.31 89 LEU A CA 1
ATOM 732 C C . LEU A 1 89 ? 1.913 3.446 9.304 1.00 95.31 89 LEU A C 1
ATOM 734 O O . LEU A 1 89 ? 0.800 2.988 9.538 1.00 95.31 89 LEU A O 1
ATOM 738 N N . VAL A 1 90 ? 2.896 2.701 8.794 1.00 95.75 90 VAL A N 1
ATOM 739 C CA . VAL A 1 90 ? 2.713 1.300 8.379 1.00 95.75 90 VAL A CA 1
ATOM 740 C C . VAL A 1 90 ? 2.847 0.315 9.543 1.00 95.75 90 VAL A C 1
ATOM 742 O O . VAL A 1 90 ? 2.116 -0.676 9.579 1.00 95.75 90 VAL A O 1
ATOM 745 N N . PHE A 1 91 ? 3.744 0.572 10.499 1.00 93.94 91 PHE A N 1
ATOM 746 C CA . PHE A 1 91 ? 4.119 -0.404 11.531 1.00 93.94 91 PHE A CA 1
ATOM 747 C C . PHE A 1 91 ? 3.791 0.008 12.969 1.00 93.94 91 PHE A C 1
ATOM 749 O O . PHE A 1 91 ? 3.621 -0.871 13.810 1.00 93.94 91 PHE A O 1
ATOM 756 N N . GLU A 1 92 ? 3.726 1.305 13.276 1.00 94.81 92 GLU A N 1
ATOM 7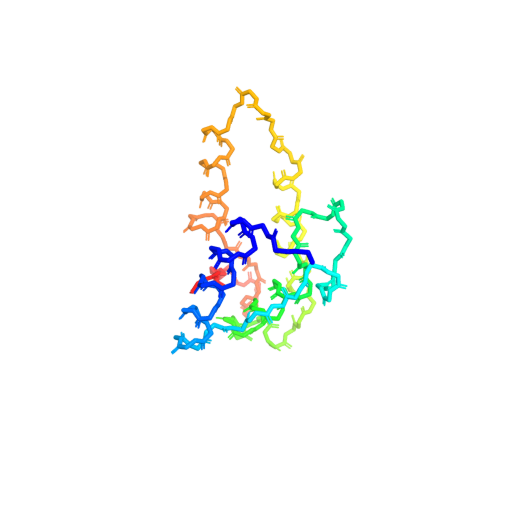57 C CA . GLU A 1 92 ? 3.643 1.800 14.662 1.00 94.81 92 GLU A CA 1
ATOM 758 C C . GLU A 1 92 ? 2.278 2.453 14.949 1.00 94.81 92 GLU A C 1
ATOM 760 O O . GLU A 1 92 ? 1.621 2.148 15.941 1.00 94.81 92 GLU A O 1
ATOM 765 N N . GLU A 1 93 ? 1.816 3.307 14.039 1.00 95.38 93 GLU A N 1
ATOM 766 C CA . GLU A 1 93 ? 0.628 4.162 14.140 1.00 95.38 93 GLU A CA 1
ATOM 767 C C . GLU A 1 93 ? -0.434 3.766 13.093 1.00 95.38 93 GLU A C 1
ATOM 769 O O . GLU A 1 93 ? -1.108 4.602 12.491 1.00 95.38 93 GLU A O 1
ATOM 774 N N . ASN A 1 94 ? -0.590 2.461 12.865 1.00 95.88 94 ASN A N 1
ATOM 775 C CA . ASN A 1 94 ? -1.397 1.887 11.782 1.00 95.88 94 ASN A CA 1
ATOM 776 C C . ASN A 1 94 ? -2.814 1.450 12.200 1.00 95.88 94 ASN A C 1
ATOM 778 O O . ASN A 1 94 ? -3.422 0.601 11.543 1.00 95.88 94 ASN A O 1
ATOM 782 N N . SER A 1 95 ? -3.329 1.967 13.317 1.00 96.81 95 SER A N 1
ATOM 783 C CA . SER A 1 95 ? -4.626 1.548 13.856 1.00 96.81 95 SER A CA 1
ATOM 784 C C . SER A 1 95 ? -5.792 2.374 13.313 1.00 96.81 95 SER A C 1
ATOM 786 O O . SER A 1 95 ? -5.713 3.599 13.229 1.00 96.81 95 SER A O 1
ATOM 788 N N . PHE A 1 96 ? -6.902 1.704 12.997 1.00 97.62 96 PHE A N 1
ATOM 789 C CA . PHE A 1 96 ? -8.124 2.302 12.445 1.00 97.62 96 PHE A CA 1
ATOM 790 C C . PHE A 1 96 ? -9.370 1.820 13.209 1.00 97.62 96 PHE A C 1
ATOM 792 O O . PHE A 1 96 ? -9.367 0.697 13.724 1.00 97.62 96 PHE A O 1
ATOM 799 N N . PRO A 1 97 ? -10.452 2.622 13.285 1.00 97.50 97 PRO A N 1
ATOM 800 C CA . PRO A 1 97 ? -11.662 2.304 14.052 1.00 97.50 97 PRO A CA 1
ATOM 801 C C . PRO A 1 97 ? -12.589 1.309 13.323 1.00 97.50 97 PRO A C 1
ATOM 803 O O . PRO A 1 97 ? -13.804 1.493 13.266 1.00 97.50 97 PRO A O 1
ATOM 806 N N . PHE A 1 98 ? -12.030 0.254 12.727 1.00 97.94 98 PHE A N 1
ATOM 807 C CA . PHE A 1 98 ? -12.780 -0.724 11.927 1.00 97.94 98 PHE A CA 1
ATOM 808 C C . PHE A 1 98 ? -13.317 -1.899 12.748 1.00 97.94 98 PHE A C 1
ATOM 810 O O . PHE A 1 98 ? -14.204 -2.621 12.291 1.00 97.94 98 PHE A O 1
ATOM 817 N N . GLY A 1 99 ? -12.812 -2.092 13.969 1.00 96.38 99 GLY A N 1
ATOM 818 C CA . GLY A 1 99 ? -13.296 -3.137 14.858 1.00 96.38 99 GLY A CA 1
ATOM 819 C C . GLY A 1 99 ? -14.729 -2.875 15.327 1.00 96.38 99 GLY A C 1
ATOM 820 O O . GLY A 1 99 ? -15.203 -1.737 15.374 1.00 96.38 99 GLY A O 1
ATOM 821 N N . LYS A 1 100 ? -15.431 -3.940 15.733 1.00 94.50 100 LYS A N 1
ATOM 822 C CA . LYS A 1 100 ? -16.812 -3.853 16.244 1.00 94.50 100 LYS A CA 1
ATOM 823 C C . LYS A 1 100 ? -16.955 -2.757 17.306 1.00 94.50 100 LYS A C 1
ATOM 825 O O . LYS A 1 100 ? -16.199 -2.736 18.278 1.00 94.50 100 LYS A O 1
ATOM 830 N N . GLY A 1 101 ? -17.945 -1.882 17.119 1.00 94.06 101 GLY A N 1
ATOM 831 C CA . GLY A 1 101 ? -18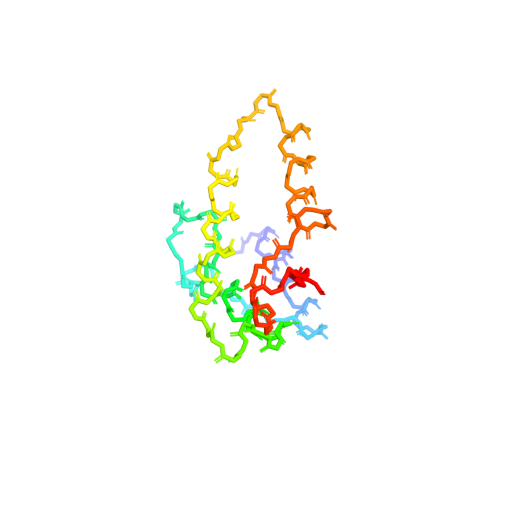.194 -0.740 18.002 1.00 94.06 101 GLY A CA 1
ATOM 832 C C . GLY A 1 101 ? -17.171 0.398 17.877 1.00 94.06 101 GLY A C 1
ATOM 833 O O . GLY A 1 101 ? -17.008 1.148 18.831 1.00 94.06 101 GLY A O 1
ATOM 834 N N . GLY A 1 102 ? -16.460 0.509 16.747 1.00 95.06 102 GLY A N 1
ATOM 835 C CA . GLY A 1 102 ? -15.450 1.552 16.516 1.00 95.06 102 GLY A CA 1
ATOM 836 C C . GLY A 1 102 ? -14.115 1.283 17.212 1.00 95.06 102 GLY A C 1
ATOM 837 O O . GLY A 1 102 ? -13.328 2.202 17.431 1.00 95.06 102 GLY A O 1
ATOM 838 N N . ARG A 1 103 ? -13.855 0.030 17.604 1.00 97.06 103 ARG A N 1
ATOM 839 C CA . ARG A 1 103 ? -12.601 -0.344 18.264 1.00 97.06 103 ARG A CA 1
ATOM 840 C C . ARG A 1 103 ? -11.427 -0.138 17.309 1.00 97.06 103 ARG A C 1
ATOM 842 O O . ARG A 1 103 ? -11.474 -0.592 16.167 1.00 97.06 103 ARG A O 1
ATOM 849 N N . MET A 1 104 ? -10.359 0.470 17.820 1.00 97.56 104 MET A N 1
ATOM 850 C CA . MET A 1 104 ? -9.094 0.597 17.100 1.00 97.56 104 MET A CA 1
ATOM 851 C C . MET A 1 104 ? -8.455 -0.780 16.906 1.00 97.56 104 MET A C 1
ATOM 853 O O . MET A 1 104 ? -8.233 -1.504 17.879 1.00 97.56 104 MET A O 1
ATOM 857 N N . ILE A 1 105 ? -8.171 -1.132 15.655 1.00 97.31 105 ILE A N 1
ATOM 858 C CA . ILE A 1 105 ? -7.452 -2.351 15.280 1.00 97.31 105 ILE A CA 1
ATOM 859 C C . ILE A 1 105 ? -6.285 -1.999 14.350 1.00 97.31 105 ILE A C 1
ATOM 861 O O . ILE A 1 105 ? -6.440 -1.102 13.518 1.00 97.31 105 ILE A O 1
ATOM 865 N N . PRO A 1 106 ? -5.127 -2.668 14.474 1.00 97.12 106 PRO A N 1
ATOM 866 C CA . PRO A 1 106 ? -3.993 -2.440 13.586 1.00 97.12 106 PRO A CA 1
ATOM 867 C C . PRO A 1 106 ? -4.253 -3.038 12.199 1.00 97.12 106 PRO A C 1
ATOM 869 O O . PRO A 1 106 ? -4.759 -4.156 12.089 1.00 97.12 106 PRO A O 1
ATOM 872 N N . ILE A 1 107 ? -3.862 -2.318 11.148 1.00 97.88 107 ILE A N 1
ATOM 873 C CA . ILE A 1 107 ? -3.933 -2.801 9.764 1.00 97.88 107 ILE A CA 1
ATOM 874 C C . ILE A 1 107 ? -2.664 -3.564 9.391 1.00 97.88 107 ILE A C 1
ATOM 876 O O . ILE A 1 107 ? -1.545 -3.088 9.565 1.00 97.88 107 ILE A O 1
ATOM 880 N N . ARG A 1 108 ? -2.839 -4.759 8.834 1.00 96.81 108 ARG A N 1
ATOM 881 C CA . ARG A 1 108 ? -1.773 -5.598 8.287 1.00 96.81 108 ARG A CA 1
ATOM 882 C C . ARG A 1 108 ? -1.470 -5.188 6.850 1.00 96.81 108 ARG A C 1
ATOM 884 O O . ARG A 1 108 ? -2.357 -5.208 5.996 1.00 96.81 108 ARG A O 1
ATOM 891 N N . PHE A 1 109 ? -0.205 -4.863 6.599 1.00 95.62 109 PHE A N 1
ATOM 892 C CA . PHE A 1 109 ? 0.329 -4.548 5.269 1.00 95.62 109 PHE A CA 1
ATOM 893 C C . PHE A 1 109 ? 1.190 -5.675 4.677 1.00 95.62 109 PHE A C 1
ATOM 895 O O . PHE A 1 109 ? 1.421 -5.679 3.469 1.00 95.62 109 PHE A O 1
ATOM 902 N N . PHE A 1 110 ? 1.632 -6.624 5.510 1.00 91.06 110 PHE A N 1
ATOM 903 C CA . PHE A 1 110 ? 2.487 -7.759 5.155 1.00 91.06 110 PHE A CA 1
ATOM 904 C C . PHE A 1 110 ? 2.003 -9.027 5.862 1.00 91.06 110 PHE A C 1
ATOM 906 O O . PHE A 1 110 ? 1.485 -8.899 7.001 1.00 91.06 110 PHE A O 1
#

Radius of gyration: 17.63 Å; chains: 1; bounding box: 41×37×50 Å